Protein AF-A0A2N2K518-F1 (afdb_monomer_lite)

Sequence (104 aa):
MVLPRDAFQSQIQSNVLESWRQLLCSMKEAVDSLEKGIAEASEMREVCTDEWCVATEHVIDELSNALFSISEPRWANDEDSRRLKELKWKMHELYARYKSVTRH

Secondary structure (DSSP, 8-state):
-PPPHHHHHHHHHHHHHHHHHHHHHHHHHHHHHHHHHHHHHHTSTT---HHHHHHHHHHHHHHHHHHHH-PPPTT--HHHHHHHHHHHHHHHHHHHHHHHHTT-

Foldseek 3Di:
DDPDPVVVVVVVVVVVQVVLVVVLVVLVVLLVVLLVVLVVLLVDPPRPPVVNLVVSVVSLVVSLVVLVPDDDDPPDDPVSVVSSVVSNVSSVVSVVSSVVSNVD

Structure (mmCIF, N/CA/C/O backbone):
data_AF-A0A2N2K518-F1
#
_entry.id   AF-A0A2N2K518-F1
#
loop_
_atom_site.group_PDB
_atom_site.id
_atom_site.type_symbol
_atom_site.label_atom_id
_atom_site.label_alt_id
_atom_site.label_comp_id
_atom_site.label_asym_id
_atom_site.label_entity_id
_atom_site.label_seq_id
_atom_site.pdbx_PDB_ins_code
_atom_site.Cartn_x
_atom_site.Cartn_y
_atom_site.Cartn_z
_atom_site.occupancy
_atom_site.B_iso_or_equiv
_atom_site.auth_seq_id
_atom_site.auth_comp_id
_atom_site.auth_asym_id
_atom_site.auth_atom_id
_atom_site.pdbx_PDB_model_num
ATOM 1 N N . MET A 1 1 ? 22.872 10.991 -35.204 1.00 47.44 1 MET A N 1
ATOM 2 C CA . MET A 1 1 ? 23.708 10.088 -34.384 1.00 47.44 1 MET A CA 1
ATOM 3 C C . MET A 1 1 ? 22.781 9.013 -33.840 1.00 47.44 1 MET A C 1
ATOM 5 O O . MET A 1 1 ? 21.820 9.372 -33.175 1.00 47.44 1 MET A O 1
ATOM 9 N N . VAL A 1 2 ? 22.966 7.746 -34.217 1.00 54.19 2 VAL A N 1
ATOM 10 C CA . VAL A 1 2 ? 22.133 6.638 -33.716 1.00 54.19 2 VAL A CA 1
ATOM 11 C C . VAL A 1 2 ? 22.813 6.114 -32.457 1.00 54.19 2 VAL A C 1
ATOM 13 O O . VAL A 1 2 ? 23.978 5.726 -32.518 1.00 54.19 2 VAL A O 1
ATOM 16 N N . LEU A 1 3 ? 22.126 6.176 -31.315 1.00 60.72 3 LEU A N 1
ATOM 17 C CA . LEU A 1 3 ? 22.633 5.607 -30.067 1.00 60.72 3 LEU A CA 1
ATOM 18 C C . LEU A 1 3 ? 22.841 4.094 -30.251 1.00 60.72 3 LEU A C 1
ATOM 20 O O . LEU A 1 3 ? 21.982 3.442 -30.854 1.00 60.72 3 LEU A O 1
ATOM 24 N N . PRO A 1 4 ? 23.944 3.517 -29.739 1.00 73.81 4 PRO A N 1
ATOM 25 C CA . PRO A 1 4 ? 24.103 2.069 -29.681 1.00 73.81 4 PRO A CA 1
ATOM 26 C C . PRO A 1 4 ? 22.868 1.444 -29.023 1.00 73.81 4 PRO A C 1
ATOM 28 O O . PRO A 1 4 ? 22.386 1.954 -28.008 1.00 73.81 4 PRO A O 1
ATOM 31 N N . ARG A 1 5 ? 22.349 0.354 -29.600 1.00 68.75 5 ARG A N 1
ATOM 32 C CA . ARG A 1 5 ? 21.104 -0.312 -29.170 1.00 68.75 5 ARG A CA 1
ATOM 33 C C . ARG A 1 5 ? 21.058 -0.566 -27.658 1.00 68.75 5 ARG A C 1
ATOM 35 O O . ARG A 1 5 ? 20.013 -0.374 -27.044 1.00 68.75 5 ARG A O 1
ATOM 42 N N . ASP A 1 6 ? 22.198 -0.912 -27.068 1.00 76.25 6 ASP A N 1
ATOM 43 C CA . ASP A 1 6 ? 22.323 -1.229 -25.644 1.00 76.25 6 ASP A CA 1
ATOM 44 C C . ASP A 1 6 ? 22.213 0.017 -24.751 1.00 76.25 6 ASP A C 1
ATOM 46 O O . ASP A 1 6 ? 21.566 -0.022 -23.706 1.00 76.25 6 ASP A O 1
ATOM 50 N N . ALA A 1 7 ? 22.762 1.154 -25.193 1.00 81.31 7 ALA A N 1
ATOM 51 C CA . ALA A 1 7 ? 22.653 2.426 -24.478 1.00 81.31 7 ALA A CA 1
ATOM 52 C C . ALA A 1 7 ? 21.209 2.954 -24.491 1.00 81.31 7 ALA A C 1
ATOM 54 O O . ALA A 1 7 ? 20.699 3.409 -23.469 1.00 81.31 7 ALA A O 1
ATOM 55 N N . PHE A 1 8 ? 20.522 2.829 -25.631 1.00 85.19 8 PHE A N 1
ATOM 56 C CA . PHE A 1 8 ? 19.112 3.203 -25.752 1.00 85.19 8 PHE A CA 1
ATOM 57 C C . PHE A 1 8 ? 18.205 2.312 -24.890 1.00 85.19 8 PHE A C 1
ATOM 59 O O . PHE A 1 8 ? 17.338 2.811 -24.173 1.00 85.19 8 PHE A O 1
ATOM 66 N N . GLN A 1 9 ? 18.434 0.995 -24.906 1.00 85.38 9 GLN A N 1
ATOM 67 C CA . GLN A 1 9 ? 17.682 0.051 -24.082 1.00 85.38 9 GLN A CA 1
ATOM 68 C C . GLN A 1 9 ? 17.896 0.304 -22.583 1.00 85.38 9 GLN A C 1
ATOM 70 O O . GLN A 1 9 ? 16.925 0.307 -21.826 1.00 85.38 9 GLN A O 1
ATOM 75 N N . SER A 1 10 ? 19.139 0.547 -22.158 1.00 88.38 10 SER A N 1
ATOM 76 C CA . SER A 1 10 ? 19.464 0.852 -20.762 1.00 88.38 10 SER A CA 1
ATOM 77 C C . SER A 1 10 ? 18.782 2.135 -20.283 1.00 88.38 10 SER A C 1
ATOM 79 O O . SER A 1 10 ? 18.236 2.156 -19.182 1.00 88.38 10 SER A O 1
ATOM 81 N N . GLN A 1 11 ? 18.726 3.172 -21.125 1.00 90.12 11 GLN A N 1
ATOM 82 C CA . GLN A 1 11 ? 18.041 4.419 -20.789 1.00 90.12 11 GLN A CA 1
ATOM 83 C C . GLN A 1 11 ? 16.528 4.223 -20.619 1.00 90.12 11 GLN A C 1
ATOM 85 O O . GLN A 1 11 ? 15.954 4.698 -19.640 1.00 90.12 11 GLN A O 1
ATOM 90 N N . ILE A 1 12 ? 15.881 3.488 -21.533 1.00 90.38 12 ILE A N 1
ATOM 91 C CA . ILE A 1 12 ? 14.448 3.171 -21.417 1.00 90.38 12 ILE A CA 1
ATOM 92 C C . ILE A 1 12 ? 14.172 2.390 -20.137 1.00 90.38 12 ILE A C 1
ATOM 94 O O . ILE A 1 12 ? 13.239 2.728 -19.412 1.00 90.38 12 ILE A O 1
ATOM 98 N N . GLN A 1 13 ? 14.980 1.361 -19.861 1.00 92.19 13 GLN A N 1
ATOM 99 C CA . GLN A 1 13 ? 14.872 0.592 -18.627 1.00 92.19 13 GLN A CA 1
ATOM 100 C C . GLN A 1 13 ? 15.003 1.539 -17.432 1.00 92.19 13 GLN A C 1
ATOM 102 O O . GLN A 1 13 ? 14.038 1.707 -16.704 1.00 92.19 13 GLN A O 1
ATOM 107 N N . SER A 1 14 ? 16.111 2.265 -17.286 1.00 92.19 14 SER A N 1
ATOM 108 C CA . SER A 1 14 ? 16.330 3.181 -16.156 1.00 92.19 14 SER A CA 1
ATOM 109 C C . SER A 1 14 ? 15.135 4.098 -15.867 1.00 92.19 14 SER A C 1
ATOM 111 O O . SER A 1 14 ? 14.670 4.144 -14.730 1.00 92.19 14 SER A O 1
ATOM 113 N N . ASN A 1 15 ? 14.580 4.749 -16.894 1.00 93.88 15 ASN A N 1
ATOM 114 C CA . ASN A 1 15 ? 13.455 5.677 -16.735 1.00 93.88 15 ASN A CA 1
ATOM 115 C C . ASN A 1 15 ? 12.194 4.998 -16.178 1.00 93.88 15 ASN A C 1
ATOM 117 O O . ASN A 1 15 ? 11.496 5.553 -15.325 1.00 93.88 15 ASN A O 1
ATOM 121 N N . VAL A 1 16 ? 11.883 3.791 -16.658 1.00 93.69 16 VAL A N 1
ATOM 122 C CA . VAL A 1 16 ? 10.718 3.047 -16.173 1.00 93.69 16 VAL A CA 1
ATOM 123 C C . VAL A 1 16 ? 10.975 2.535 -14.743 1.00 93.69 16 VAL A C 1
ATOM 125 O O . VAL A 1 16 ? 10.035 2.523 -13.952 1.00 93.69 16 VAL A O 1
ATOM 128 N N . LEU A 1 17 ? 12.216 2.154 -14.373 1.00 95.12 17 LEU A N 1
ATOM 129 C CA . LEU A 1 17 ? 12.544 1.663 -13.009 1.00 95.12 17 LEU A CA 1
ATOM 130 C C . LEU A 1 17 ? 12.351 2.806 -12.039 1.00 95.12 17 LEU A C 1
ATOM 132 O O . LEU A 1 17 ? 11.766 2.621 -10.982 1.00 95.12 17 LEU A O 1
ATOM 136 N N . GLU A 1 18 ? 12.875 3.972 -12.395 1.00 95.50 18 GLU A N 1
ATOM 137 C CA . GLU A 1 18 ? 12.802 5.164 -11.571 1.00 95.50 18 GLU A CA 1
ATOM 138 C C . GLU A 1 18 ? 11.348 5.571 -11.332 1.00 95.50 18 GLU A C 1
ATOM 140 O O . GLU A 1 18 ? 10.941 5.743 -10.186 1.00 95.50 18 GLU A O 1
ATOM 145 N N . SER A 1 19 ?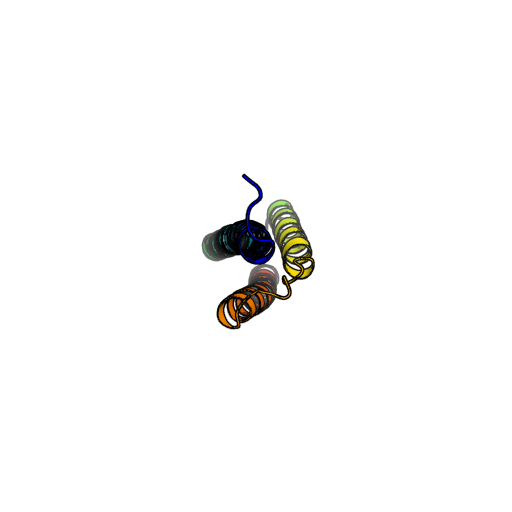 10.530 5.601 -12.387 1.00 96.06 19 SER A N 1
ATOM 146 C CA . SER A 1 19 ? 9.098 5.909 -12.271 1.00 96.06 19 SER A CA 1
ATOM 147 C C . SER A 1 19 ? 8.353 4.880 -11.415 1.00 96.06 19 SER A C 1
ATOM 149 O O . SER A 1 19 ? 7.511 5.232 -10.590 1.00 96.06 19 SER A O 1
ATOM 151 N N . TRP A 1 20 ? 8.675 3.597 -11.577 1.00 96.56 20 TRP A N 1
ATOM 152 C CA . TRP A 1 20 ? 8.077 2.526 -10.784 1.00 96.56 20 TRP A CA 1
ATOM 153 C C . TRP A 1 20 ? 8.519 2.576 -9.312 1.00 96.56 20 TRP A C 1
ATOM 155 O O . TRP A 1 20 ? 7.699 2.399 -8.414 1.00 96.56 20 TRP A O 1
ATOM 165 N N . ARG A 1 21 ? 9.786 2.898 -9.034 1.00 96.00 21 ARG A N 1
ATOM 166 C CA . ARG A 1 21 ? 10.284 3.135 -7.669 1.00 96.00 21 ARG A CA 1
ATOM 167 C C . ARG A 1 21 ? 9.594 4.332 -7.034 1.00 96.00 21 ARG A C 1
ATOM 169 O O . ARG A 1 21 ? 9.223 4.259 -5.868 1.00 96.00 21 ARG A O 1
ATOM 176 N N . GLN A 1 22 ? 9.373 5.395 -7.802 1.00 96.88 22 GLN A N 1
ATOM 177 C CA . GLN A 1 22 ? 8.631 6.556 -7.330 1.00 96.88 22 GLN A CA 1
ATOM 178 C C . GLN A 1 22 ? 7.190 6.184 -6.963 1.00 96.88 22 GLN A C 1
ATOM 180 O O . GLN A 1 22 ? 6.712 6.602 -5.912 1.00 96.88 22 GLN A O 1
ATOM 185 N N . LEU A 1 23 ? 6.528 5.339 -7.762 1.00 96.12 23 LEU A N 1
ATOM 186 C CA . LEU A 1 23 ? 5.217 4.788 -7.412 1.00 96.12 23 LEU A CA 1
ATOM 187 C C . LEU A 1 23 ? 5.265 4.025 -6.079 1.00 96.12 23 LEU A C 1
ATOM 189 O O . LEU A 1 23 ? 4.401 4.244 -5.233 1.00 96.12 23 LEU A O 1
ATOM 193 N N . LEU A 1 24 ? 6.270 3.170 -5.855 1.00 96.38 24 LEU A N 1
ATOM 194 C CA . LEU A 1 24 ? 6.420 2.471 -4.571 1.00 96.38 24 LEU A CA 1
ATOM 195 C C . LEU A 1 24 ? 6.617 3.435 -3.395 1.00 96.38 24 LEU A C 1
ATOM 197 O O . LEU A 1 24 ? 6.035 3.215 -2.333 1.00 96.38 24 LEU A O 1
ATOM 201 N N . CYS A 1 25 ? 7.406 4.497 -3.573 1.00 96.75 25 CYS A N 1
ATOM 202 C CA . CYS A 1 25 ? 7.591 5.531 -2.556 1.00 96.75 25 CYS A CA 1
ATOM 203 C C . CYS A 1 25 ? 6.270 6.240 -2.232 1.00 96.75 25 CYS A C 1
ATOM 205 O O . CYS A 1 25 ? 5.899 6.328 -1.066 1.00 96.75 25 CYS A O 1
ATOM 207 N N . SER A 1 26 ? 5.515 6.663 -3.246 1.00 96.94 26 SER A N 1
ATOM 208 C CA .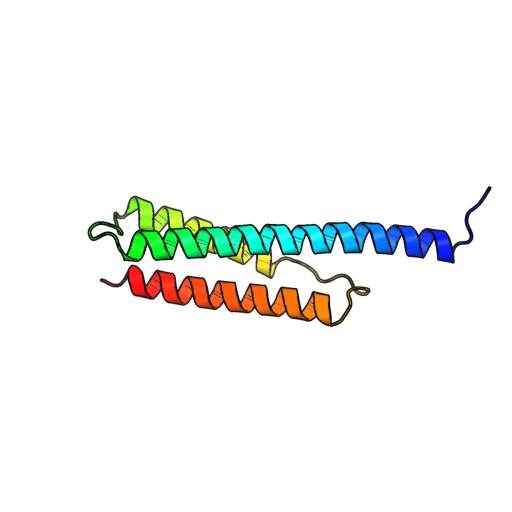 SER A 1 26 ? 4.218 7.314 -3.039 1.00 96.94 26 SER A CA 1
ATOM 209 C C . SER A 1 26 ? 3.187 6.375 -2.401 1.00 96.94 26 SER A C 1
ATOM 211 O O . SER A 1 26 ? 2.436 6.792 -1.523 1.00 96.94 26 SER A O 1
ATOM 213 N N . MET A 1 27 ? 3.183 5.088 -2.763 1.00 96.12 27 MET A N 1
ATOM 214 C CA . MET A 1 27 ? 2.333 4.086 -2.105 1.00 96.12 27 MET A CA 1
ATOM 215 C C . MET A 1 27 ? 2.714 3.890 -0.640 1.00 96.12 27 MET A C 1
ATOM 217 O O . MET A 1 27 ? 1.839 3.774 0.216 1.00 96.12 27 MET A O 1
ATOM 221 N N . LYS A 1 28 ? 4.013 3.887 -0.331 1.00 96.44 28 LYS A N 1
ATOM 222 C CA . LYS A 1 28 ? 4.497 3.841 1.048 1.00 96.44 28 LYS A CA 1
ATOM 223 C C . LYS A 1 28 ? 4.015 5.042 1.853 1.00 96.44 28 LYS A C 1
ATOM 225 O O . LYS A 1 28 ? 3.523 4.855 2.958 1.00 96.44 28 LYS A O 1
ATOM 230 N N . GLU A 1 29 ? 4.134 6.246 1.306 1.00 97.12 29 GLU A N 1
ATOM 231 C CA . GLU A 1 29 ? 3.673 7.470 1.964 1.00 97.12 29 GLU A CA 1
ATOM 232 C C . GLU A 1 29 ? 2.161 7.444 2.216 1.00 97.12 29 GLU A C 1
ATOM 234 O O . GLU A 1 29 ? 1.717 7.813 3.303 1.00 97.12 29 GLU A O 1
ATOM 239 N N . ALA A 1 30 ? 1.374 6.950 1.255 1.00 96.38 30 ALA A N 1
ATOM 240 C CA . ALA A 1 30 ? -0.070 6.793 1.407 1.00 96.38 30 ALA A CA 1
ATOM 241 C C . ALA A 1 30 ? -0.428 5.797 2.525 1.00 96.38 30 ALA A C 1
ATOM 243 O O . ALA A 1 30 ? -1.238 6.119 3.395 1.00 96.38 30 ALA A O 1
ATOM 244 N N . VAL A 1 31 ? 0.214 4.622 2.550 1.00 95.69 31 VAL A N 1
ATOM 245 C CA . VAL A 1 31 ? 0.011 3.607 3.601 1.00 95.69 31 VAL A CA 1
ATOM 246 C C . VAL A 1 31 ? 0.443 4.133 4.972 1.00 95.69 31 VAL A C 1
ATOM 248 O O . VAL A 1 31 ? -0.312 4.005 5.931 1.00 95.69 31 VAL A O 1
ATOM 251 N N . ASP A 1 32 ? 1.615 4.768 5.071 1.00 95.75 32 ASP A N 1
ATOM 252 C CA . ASP A 1 32 ? 2.115 5.333 6.330 1.00 95.75 32 ASP A CA 1
ATOM 253 C C . ASP A 1 32 ? 1.204 6.493 6.821 1.00 95.75 32 ASP A C 1
ATOM 255 O O . ASP A 1 32 ? 1.069 6.714 8.025 1.00 95.75 32 ASP A O 1
ATOM 259 N N . SER A 1 33 ? 0.544 7.228 5.916 1.00 95.25 33 SER A N 1
ATOM 260 C CA . SER A 1 33 ? -0.432 8.277 6.267 1.00 95.25 33 SER A CA 1
ATOM 261 C C . SER A 1 33 ? -1.745 7.691 6.785 1.00 95.25 33 SER A C 1
ATOM 263 O O . SER A 1 33 ? -2.280 8.168 7.785 1.00 95.25 33 SER A O 1
ATOM 265 N N . LEU A 1 34 ? -2.237 6.627 6.147 1.00 94.00 34 LEU A N 1
ATOM 266 C CA . LEU A 1 34 ? -3.422 5.900 6.598 1.00 94.00 34 LEU A CA 1
ATOM 267 C C . LEU A 1 34 ? -3.195 5.254 7.972 1.00 94.00 34 LEU A C 1
ATOM 269 O O . LEU A 1 34 ? -4.060 5.334 8.841 1.00 94.00 34 LEU A O 1
ATOM 273 N N . GLU A 1 35 ? -2.013 4.673 8.195 1.00 94.06 35 GLU A N 1
ATOM 274 C CA . GLU A 1 35 ? -1.608 4.121 9.491 1.00 94.06 35 GLU A CA 1
ATOM 275 C C . GLU A 1 35 ? -1.649 5.171 10.601 1.00 94.06 35 GLU A C 1
ATOM 277 O O . GLU A 1 35 ? -2.225 4.915 11.659 1.00 94.06 35 GLU A O 1
ATOM 282 N N . LYS A 1 36 ? -1.108 6.368 10.348 1.00 92.44 36 LYS A N 1
ATOM 283 C CA . LYS A 1 36 ? -1.186 7.483 11.300 1.00 92.44 36 LYS A CA 1
ATOM 284 C C . LYS A 1 36 ? -2.625 7.900 11.572 1.00 92.44 36 LYS A C 1
ATOM 286 O O . LYS A 1 36 ? -2.988 8.017 12.734 1.00 92.44 36 LYS A O 1
ATOM 291 N N . GLY A 1 37 ? -3.447 8.055 10.533 1.00 89.62 37 GLY A N 1
ATOM 292 C CA . GLY A 1 37 ? -4.854 8.428 10.693 1.00 89.62 37 GLY A CA 1
ATOM 293 C C . GLY A 1 37 ? -5.643 7.421 11.535 1.00 89.62 37 GLY A C 1
ATOM 294 O O . GLY A 1 37 ? -6.422 7.819 12.394 1.00 89.62 37 GLY A O 1
ATOM 295 N N . ILE A 1 38 ? -5.399 6.119 11.353 1.00 89.19 38 ILE A N 1
ATOM 296 C CA . ILE A 1 38 ? -6.035 5.060 12.154 1.00 89.19 38 ILE A CA 1
ATOM 297 C C . ILE A 1 38 ? -5.524 5.068 13.600 1.00 89.19 38 ILE A C 1
ATOM 299 O O . ILE A 1 38 ? -6.313 4.870 14.523 1.00 89.19 38 ILE A O 1
ATOM 303 N N . ALA A 1 39 ? -4.227 5.305 13.814 1.00 88.62 39 ALA A N 1
ATOM 304 C CA . ALA A 1 39 ? -3.648 5.390 15.153 1.00 88.62 39 ALA A CA 1
ATOM 305 C C . ALA A 1 39 ? -4.171 6.613 15.925 1.00 88.62 39 ALA A C 1
ATOM 307 O O . ALA A 1 39 ? -4.631 6.470 17.054 1.00 88.62 39 ALA A O 1
ATOM 308 N N . GLU A 1 40 ? -4.163 7.794 15.305 1.00 85.94 40 GLU A N 1
ATOM 309 C CA . GLU A 1 40 ? -4.718 9.026 15.881 1.00 85.94 40 GLU A CA 1
ATOM 310 C C . GLU A 1 40 ? -6.196 8.865 16.209 1.00 85.94 40 GLU A C 1
ATOM 312 O O . GLU A 1 40 ? -6.634 9.250 17.293 1.00 85.94 40 GLU A O 1
ATOM 317 N N . ALA A 1 41 ? -6.943 8.238 15.299 1.00 82.75 41 ALA A N 1
ATOM 318 C CA . ALA A 1 41 ? -8.323 7.896 15.543 1.00 82.75 41 ALA A CA 1
ATOM 319 C C . ALA A 1 41 ? -8.419 6.997 16.779 1.00 82.75 41 ALA A C 1
ATOM 321 O O . ALA A 1 41 ? -9.070 7.397 17.720 1.00 82.75 41 ALA A O 1
ATOM 322 N N . SER A 1 42 ? -7.696 5.878 16.889 1.00 81.94 42 SER A N 1
ATOM 323 C CA . SER A 1 42 ? -7.823 4.953 18.036 1.00 81.94 42 SER A CA 1
ATOM 324 C C . SER A 1 42 ? -7.666 5.566 19.446 1.00 81.94 42 SER A C 1
ATOM 326 O O . SER A 1 42 ? -8.179 5.000 20.410 1.00 81.94 42 SER A O 1
ATOM 328 N N . GLU A 1 43 ? -7.022 6.730 19.577 1.00 82.31 43 GLU A N 1
ATOM 329 C CA . GLU A 1 43 ? -6.873 7.476 20.838 1.00 82.31 43 GLU A CA 1
ATOM 330 C C . GLU A 1 43 ? -8.091 8.365 21.187 1.00 82.31 43 GLU A C 1
ATOM 332 O O . GLU A 1 43 ? -8.217 8.876 22.306 1.00 82.31 43 GLU A O 1
ATOM 337 N N . MET A 1 44 ? -9.013 8.570 20.247 1.00 76.69 44 MET A N 1
ATOM 338 C CA . MET A 1 44 ? -10.247 9.337 20.422 1.00 76.69 44 MET A CA 1
ATOM 339 C C . MET A 1 44 ? -11.401 8.398 20.841 1.00 76.69 44 MET A C 1
ATOM 341 O O . MET A 1 44 ? -11.521 7.273 20.377 1.00 76.69 44 MET A O 1
ATOM 345 N N . ARG A 1 45 ? -12.290 8.825 21.750 1.00 61.16 45 ARG A N 1
ATOM 346 C CA . ARG A 1 45 ? -13.337 7.934 22.314 1.00 61.16 45 ARG A CA 1
ATOM 347 C C . ARG A 1 45 ? -14.570 7.720 21.418 1.00 61.16 45 ARG A C 1
ATOM 349 O O . ARG A 1 45 ? -15.346 6.818 21.703 1.00 61.16 45 ARG A O 1
ATOM 356 N N . GLU A 1 46 ? -14.763 8.526 20.371 1.00 65.88 46 GLU A N 1
ATOM 357 C CA . GLU A 1 46 ? -15.973 8.536 19.512 1.00 65.88 46 GLU A CA 1
ATOM 358 C C . GLU A 1 46 ? -15.677 8.175 18.040 1.00 65.88 46 GLU A C 1
ATOM 360 O O . GLU A 1 46 ? -16.320 8.646 17.110 1.00 65.88 46 GLU A O 1
ATOM 365 N N . VAL A 1 47 ? -14.647 7.365 17.813 1.00 60.06 47 VAL A N 1
ATOM 366 C CA . VAL A 1 47 ? -13.982 7.209 16.504 1.00 60.06 47 VAL A CA 1
ATOM 367 C C . VAL A 1 47 ? -14.803 6.504 15.459 1.00 60.06 47 VAL A C 1
ATOM 369 O O . VAL A 1 47 ? -14.815 6.921 14.302 1.00 60.06 47 VAL A O 1
ATOM 372 N N . CYS A 1 48 ? -15.483 5.431 15.851 1.00 64.69 48 CYS A N 1
ATOM 373 C CA . CYS A 1 48 ? -16.322 4.708 14.917 1.00 64.69 48 CYS A CA 1
ATOM 374 C C . CYS A 1 48 ? -17.705 5.350 14.890 1.00 64.69 48 CYS A C 1
ATOM 376 O O . CYS A 1 48 ? -18.695 4.778 15.332 1.00 64.69 48 CYS A O 1
ATOM 378 N N . THR A 1 49 ? -17.763 6.572 14.363 1.00 74.81 49 THR A N 1
ATOM 379 C CA . THR A 1 49 ? -18.984 6.974 13.668 1.00 74.81 49 THR A CA 1
ATOM 380 C C . THR A 1 49 ? -19.097 6.081 12.430 1.00 74.81 49 THR A C 1
ATOM 382 O O . THR A 1 49 ? -18.088 5.831 11.762 1.00 74.81 49 THR A O 1
ATOM 385 N N . ASP A 1 50 ? -20.294 5.563 12.136 1.00 76.50 50 ASP A N 1
ATOM 386 C CA . ASP A 1 50 ? -20.511 4.629 11.016 1.00 76.50 50 ASP A CA 1
ATOM 387 C C . ASP A 1 50 ? -19.910 5.165 9.701 1.00 76.50 50 ASP A C 1
ATOM 389 O O . ASP A 1 50 ? -19.311 4.422 8.924 1.00 76.50 50 ASP A O 1
ATOM 393 N N . GLU A 1 51 ? -19.986 6.481 9.490 1.00 82.44 51 GLU A N 1
ATOM 394 C CA . GLU A 1 51 ? -19.437 7.169 8.320 1.00 82.44 51 GLU A CA 1
ATOM 395 C C . GLU A 1 51 ? -17.905 7.118 8.252 1.00 82.44 51 GLU A C 1
ATOM 397 O O . GLU A 1 51 ? -17.351 6.808 7.195 1.00 82.44 51 GLU A O 1
ATOM 402 N N . TRP A 1 52 ? -17.202 7.380 9.361 1.00 86.38 52 TRP A N 1
ATOM 403 C CA . TRP A 1 52 ? -15.737 7.329 9.388 1.00 86.38 52 TRP A CA 1
ATOM 404 C C . TRP A 1 52 ? -15.226 5.906 9.166 1.00 86.38 52 TRP A C 1
ATOM 406 O O . TRP A 1 52 ? -14.264 5.698 8.421 1.00 86.38 52 TRP A O 1
ATOM 416 N N . CYS A 1 53 ? -15.896 4.920 9.768 1.00 87.44 53 CYS A N 1
ATOM 417 C CA . CYS A 1 53 ? -15.544 3.517 9.609 1.00 87.44 53 CYS A CA 1
ATOM 418 C C . CYS A 1 53 ? -15.708 3.067 8.150 1.00 87.44 53 CYS A C 1
ATOM 420 O O . CYS A 1 53 ? -14.742 2.561 7.578 1.00 87.44 53 CYS A O 1
ATOM 422 N N . VAL A 1 54 ? -16.847 3.347 7.510 1.00 88.81 54 VAL A N 1
ATOM 423 C CA . VAL A 1 54 ? -17.073 3.009 6.092 1.00 88.81 54 VAL A CA 1
ATOM 424 C C . VAL A 1 54 ? -16.090 3.733 5.166 1.00 88.81 54 VAL A C 1
ATOM 426 O O . VAL A 1 54 ? -15.516 3.107 4.275 1.00 88.81 54 VAL A O 1
ATOM 429 N N . ALA A 1 55 ? -15.849 5.031 5.380 1.00 90.38 55 ALA A N 1
ATOM 430 C CA . ALA A 1 55 ? -14.915 5.799 4.557 1.00 90.38 55 ALA A CA 1
ATOM 431 C C . ALA A 1 55 ? -13.476 5.273 4.672 1.00 90.38 55 ALA A C 1
ATOM 433 O O . ALA A 1 55 ? -12.788 5.110 3.665 1.00 90.38 55 ALA A O 1
ATOM 434 N N . THR A 1 56 ? -13.029 4.961 5.890 1.00 91.88 56 THR A N 1
ATOM 435 C CA . THR A 1 56 ? -11.681 4.432 6.135 1.00 91.88 56 THR A CA 1
ATOM 436 C C . THR A 1 56 ? -11.517 3.033 5.548 1.00 91.88 56 THR A C 1
ATOM 438 O O . THR A 1 56 ? -10.493 2.756 4.926 1.00 91.88 56 THR A O 1
ATOM 441 N N . GLU A 1 57 ? -12.525 2.164 5.683 1.00 92.19 57 GLU A N 1
ATOM 442 C CA . GLU A 1 57 ? -12.515 0.835 5.059 1.00 92.19 57 GLU A CA 1
ATOM 443 C C . GLU A 1 57 ? -12.394 0.939 3.536 1.00 92.19 57 GLU A C 1
ATOM 445 O O . GLU A 1 57 ? -11.555 0.262 2.944 1.00 92.19 57 GLU A O 1
ATOM 450 N N . HIS A 1 58 ? -13.136 1.861 2.916 1.00 94.12 58 HIS A N 1
ATOM 451 C CA . HIS A 1 58 ? -13.053 2.089 1.478 1.00 94.12 58 HIS A CA 1
ATOM 452 C C . HIS A 1 58 ? -11.646 2.504 1.028 1.00 94.12 58 HIS A C 1
ATOM 454 O O . HIS A 1 58 ? -11.118 1.951 0.066 1.00 94.12 58 HIS A O 1
ATOM 460 N N . VAL A 1 59 ? -10.999 3.419 1.757 1.00 95.00 59 VAL A N 1
ATOM 461 C CA . VAL A 1 59 ? -9.622 3.847 1.459 1.00 95.00 59 VAL A CA 1
ATOM 462 C C . VAL A 1 59 ? -8.630 2.689 1.609 1.00 95.00 59 VAL A C 1
ATOM 464 O O . VAL A 1 59 ? -7.727 2.544 0.780 1.00 95.00 59 VAL A O 1
ATOM 467 N N . ILE A 1 60 ? -8.787 1.844 2.637 1.00 95.25 60 ILE A N 1
ATOM 468 C CA . ILE A 1 60 ? -7.941 0.654 2.804 1.00 95.25 60 ILE A CA 1
ATOM 469 C C . ILE A 1 60 ? -8.114 -0.290 1.608 1.00 95.25 60 ILE A C 1
ATOM 471 O O . ILE A 1 60 ? -7.117 -0.758 1.053 1.00 95.25 60 ILE A O 1
ATOM 475 N N . ASP A 1 61 ? -9.349 -0.538 1.177 1.00 95.44 61 ASP A N 1
ATOM 476 C CA . ASP A 1 61 ? -9.642 -1.411 0.040 1.00 95.44 61 ASP A CA 1
ATOM 477 C C . ASP A 1 61 ? -9.076 -0.860 -1.274 1.00 95.44 61 ASP A C 1
ATOM 479 O O . ASP A 1 61 ? -8.443 -1.598 -2.033 1.00 95.44 61 ASP A O 1
ATOM 483 N N . GLU A 1 62 ? -9.243 0.436 -1.545 1.00 95.62 62 GLU A N 1
ATOM 484 C CA . GLU A 1 62 ? -8.691 1.091 -2.735 1.00 95.62 62 GLU A CA 1
ATOM 485 C C . GLU A 1 62 ? -7.165 0.989 -2.786 1.00 95.62 62 GLU A C 1
ATOM 487 O O . GLU A 1 62 ? -6.598 0.541 -3.789 1.00 95.62 62 GLU A O 1
ATOM 492 N N . LEU A 1 63 ? -6.488 1.346 -1.691 1.00 95.81 63 LEU A N 1
ATOM 493 C CA . LEU A 1 63 ? -5.031 1.273 -1.613 1.00 95.81 63 LEU A CA 1
ATOM 494 C C . LEU A 1 63 ? -4.531 -0.174 -1.674 1.00 95.81 63 LEU A C 1
ATOM 496 O O . LEU A 1 63 ? -3.474 -0.432 -2.253 1.00 95.81 63 LEU A O 1
ATOM 500 N N . SER A 1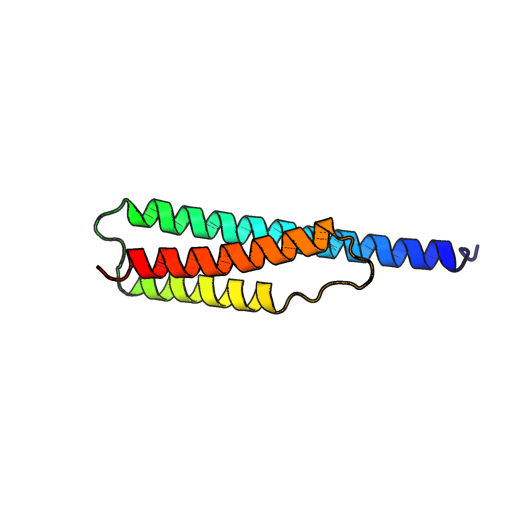 64 ? -5.284 -1.127 -1.122 1.00 95.62 64 SER A N 1
ATOM 501 C CA . SER A 1 64 ? -4.965 -2.551 -1.199 1.00 95.62 64 SER A CA 1
ATOM 502 C C . SER A 1 64 ? -5.038 -3.013 -2.653 1.00 95.62 64 SER A C 1
ATOM 504 O O . SER A 1 64 ? -4.053 -3.508 -3.202 1.00 95.62 64 SER A O 1
ATOM 506 N N . ASN A 1 65 ? -6.146 -2.741 -3.340 1.00 96.00 65 ASN A N 1
ATOM 507 C CA . ASN A 1 65 ? -6.315 -3.078 -4.752 1.00 96.00 65 ASN A CA 1
ATOM 508 C C . ASN A 1 65 ? -5.229 -2.441 -5.634 1.00 96.00 65 ASN A C 1
ATOM 510 O O . ASN A 1 65 ? -4.634 -3.117 -6.484 1.00 96.00 65 ASN A O 1
ATOM 514 N N . ALA A 1 66 ? -4.908 -1.166 -5.403 1.00 95.00 66 ALA A N 1
ATOM 515 C CA . ALA A 1 66 ? -3.825 -0.480 -6.098 1.00 95.00 66 ALA A CA 1
ATOM 516 C C . ALA A 1 66 ? -2.469 -1.159 -5.841 1.00 95.00 66 ALA A C 1
ATOM 518 O O . ALA A 1 66 ? -1.743 -1.449 -6.786 1.00 95.00 66 ALA A O 1
ATOM 519 N N . LEU A 1 67 ? -2.141 -1.493 -4.590 1.00 95.62 67 LEU A N 1
ATOM 520 C CA . LEU A 1 67 ? -0.862 -2.103 -4.218 1.00 95.62 67 LEU A CA 1
ATOM 521 C C . LEU A 1 67 ? -0.697 -3.535 -4.746 1.00 95.62 67 LEU A C 1
ATOM 523 O O . LEU A 1 67 ? 0.382 -3.918 -5.210 1.00 95.62 67 LEU A O 1
ATOM 527 N N . PHE A 1 68 ? -1.752 -4.347 -4.677 1.00 95.00 68 PHE A N 1
ATOM 528 C CA . PHE A 1 68 ? -1.715 -5.738 -5.130 1.00 95.00 68 PHE A CA 1
ATOM 529 C C . PHE A 1 68 ? -1.735 -5.870 -6.656 1.00 95.00 68 PHE A C 1
ATOM 531 O O . PHE A 1 68 ? -1.236 -6.875 -7.165 1.00 95.00 68 PHE A O 1
ATOM 538 N N . SER A 1 69 ? -2.204 -4.847 -7.378 1.00 95.44 69 SER A N 1
ATOM 539 C CA . SER A 1 69 ? -2.149 -4.782 -8.845 1.00 95.44 69 SER A CA 1
ATOM 540 C C . SER A 1 69 ? -0.814 -4.271 -9.408 1.00 95.44 69 SER A C 1
ATOM 542 O O . SER A 1 69 ? -0.572 -4.408 -10.612 1.00 95.44 69 SER A O 1
ATOM 544 N N . ILE A 1 70 ? 0.095 -3.753 -8.567 1.00 94.06 70 ILE A N 1
ATOM 545 C CA . ILE A 1 70 ? 1.434 -3.340 -9.013 1.00 94.06 70 ILE A CA 1
ATOM 546 C C . ILE A 1 70 ? 2.189 -4.548 -9.566 1.00 94.06 70 ILE A C 1
ATOM 548 O O . ILE A 1 70 ? 2.534 -5.491 -8.847 1.00 94.06 70 ILE A O 1
ATOM 552 N N . SER A 1 71 ? 2.479 -4.474 -10.864 1.00 92.81 71 SER A N 1
ATOM 553 C CA . SER A 1 71 ? 3.309 -5.440 -11.573 1.00 92.81 71 SER A CA 1
ATOM 554 C C . SER A 1 71 ? 4.784 -5.088 -11.410 1.00 92.81 71 SER A C 1
ATOM 556 O O . SER A 1 71 ? 5.184 -3.938 -11.589 1.00 92.81 71 SER A O 1
ATOM 558 N N . GLU A 1 72 ? 5.594 -6.087 -11.078 1.00 93.31 72 GLU A N 1
ATOM 559 C CA . GLU A 1 72 ? 7.033 -5.926 -10.901 1.00 93.31 72 GLU A CA 1
ATOM 560 C C . GLU A 1 72 ? 7.762 -5.966 -12.259 1.00 93.31 72 GLU A C 1
ATOM 562 O O . GLU A 1 72 ? 7.602 -6.932 -13.018 1.00 93.31 72 GLU A O 1
ATOM 567 N N . PRO A 1 73 ? 8.567 -4.944 -12.606 1.00 92.38 73 PRO A N 1
ATOM 568 C CA . PRO A 1 73 ? 9.390 -4.981 -13.804 1.00 92.38 73 PRO A CA 1
ATOM 569 C C . PRO A 1 73 ? 10.454 -6.079 -13.712 1.00 92.38 73 PRO A C 1
ATOM 571 O O . PRO A 1 73 ? 11.125 -6.222 -12.698 1.00 92.38 73 PRO A O 1
ATOM 574 N N . ARG A 1 74 ? 10.701 -6.805 -14.810 1.00 89.31 74 ARG A N 1
ATOM 575 C CA . ARG A 1 74 ? 11.689 -7.912 -14.853 1.00 89.31 74 ARG A CA 1
ATOM 576 C C . ARG A 1 74 ? 13.133 -7.526 -14.509 1.00 89.31 74 ARG A C 1
ATOM 578 O O . ARG A 1 74 ? 13.972 -8.397 -14.334 1.00 89.31 74 ARG A O 1
ATOM 585 N N . TRP A 1 75 ? 13.429 -6.239 -14.540 1.00 90.69 75 TRP A N 1
ATOM 586 C CA . TRP A 1 75 ? 14.752 -5.645 -14.376 1.00 90.69 75 TRP A CA 1
ATOM 587 C C . TRP A 1 75 ? 14.845 -4.875 -13.045 1.00 90.69 75 TRP A C 1
ATOM 589 O O . TRP A 1 75 ? 15.830 -4.180 -12.810 1.00 90.69 75 TRP A O 1
ATOM 599 N N . ALA A 1 76 ? 13.836 -5.019 -12.172 1.00 91.62 76 ALA A N 1
ATOM 600 C CA . ALA A 1 76 ? 13.923 -4.637 -10.768 1.00 91.62 76 ALA A CA 1
ATOM 601 C C . ALA A 1 76 ? 14.965 -5.505 -10.048 1.00 91.62 76 ALA A C 1
ATOM 603 O O . ALA A 1 76 ? 15.203 -6.655 -10.422 1.00 91.62 76 ALA A O 1
ATOM 604 N N . ASN A 1 77 ? 15.616 -4.930 -9.039 1.00 92.56 77 ASN A N 1
ATOM 605 C CA . ASN A 1 77 ? 16.579 -5.652 -8.212 1.00 92.56 77 ASN A CA 1
ATOM 606 C C . ASN A 1 77 ? 15.891 -6.274 -6.983 1.00 92.56 77 ASN A C 1
ATOM 608 O O . ASN A 1 77 ? 14.763 -5.927 -6.643 1.00 92.56 77 ASN A O 1
ATOM 612 N N . ASP A 1 78 ? 16.595 -7.150 -6.266 1.00 94.50 78 ASP A N 1
ATOM 613 C CA . ASP A 1 78 ? 16.028 -7.843 -5.098 1.00 94.50 78 ASP A CA 1
ATOM 614 C C . ASP A 1 78 ? 15.575 -6.896 -3.973 1.00 94.50 78 ASP A C 1
ATOM 616 O O . ASP A 1 78 ? 14.703 -7.241 -3.173 1.00 94.50 78 ASP A O 1
ATOM 620 N N . GLU A 1 79 ? 16.188 -5.715 -3.869 1.00 93.81 79 GLU A N 1
ATOM 621 C CA . GLU A 1 79 ? 15.811 -4.701 -2.883 1.00 93.81 79 GLU A CA 1
ATOM 622 C C . GLU A 1 79 ? 14.439 -4.103 -3.208 1.00 93.81 79 GLU A C 1
ATOM 624 O O . GLU A 1 79 ? 13.574 -4.015 -2.338 1.00 93.81 79 GLU A O 1
ATOM 629 N N . ASP A 1 80 ? 14.216 -3.760 -4.471 1.00 93.69 80 ASP A N 1
ATOM 630 C CA . ASP A 1 80 ? 12.943 -3.285 -4.995 1.00 93.69 80 ASP A CA 1
ATOM 631 C C . ASP A 1 80 ? 11.831 -4.330 -4.802 1.00 93.69 80 ASP A C 1
ATOM 633 O O . ASP A 1 80 ? 10.751 -4.009 -4.293 1.00 93.69 80 ASP A O 1
ATOM 637 N N . SER A 1 81 ? 12.110 -5.601 -5.115 1.00 94.06 81 SER A N 1
ATOM 638 C CA . SER A 1 81 ? 11.177 -6.712 -4.879 1.00 94.06 81 SER A CA 1
ATOM 639 C C . SER A 1 81 ? 10.831 -6.855 -3.396 1.00 94.06 81 SER A C 1
ATOM 641 O O . SER A 1 81 ? 9.687 -7.143 -3.029 1.00 94.06 81 SER A O 1
ATOM 643 N N . ARG A 1 82 ? 11.821 -6.668 -2.514 1.00 96.12 82 ARG A N 1
ATOM 644 C CA . ARG A 1 82 ? 11.635 -6.744 -1.061 1.00 96.12 82 ARG A CA 1
ATOM 645 C C . ARG A 1 82 ? 10.765 -5.602 -0.553 1.00 96.12 82 ARG A C 1
ATOM 647 O O . ARG A 1 82 ? 9.820 -5.873 0.179 1.00 96.12 82 ARG A O 1
ATOM 654 N N . ARG A 1 83 ? 11.008 -4.369 -1.008 1.00 94.81 83 ARG A N 1
ATOM 655 C CA . ARG A 1 83 ? 10.187 -3.195 -0.666 1.00 94.81 83 ARG A CA 1
ATOM 656 C C . ARG A 1 83 ? 8.719 -3.404 -1.034 1.00 94.81 83 ARG A C 1
ATOM 658 O O . ARG A 1 83 ? 7.843 -3.140 -0.214 1.00 94.81 83 ARG A O 1
ATOM 665 N N . LEU A 1 84 ? 8.433 -3.937 -2.227 1.00 96.06 84 LEU A N 1
ATOM 666 C CA . LEU A 1 84 ? 7.059 -4.252 -2.637 1.00 96.06 84 LEU A CA 1
ATOM 667 C C . LEU 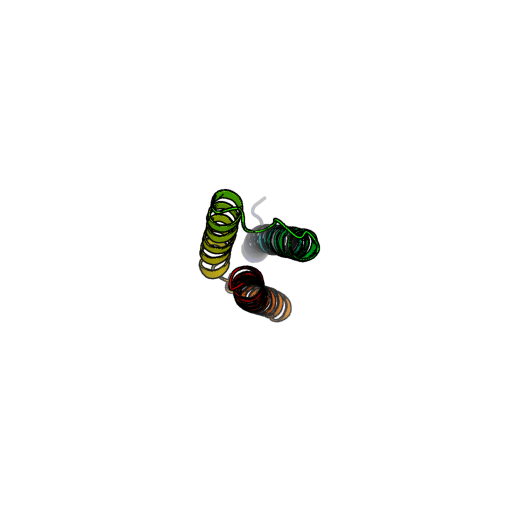A 1 84 ? 6.409 -5.304 -1.721 1.00 96.06 84 LEU A C 1
ATOM 669 O O . LEU A 1 84 ? 5.245 -5.162 -1.344 1.00 96.06 84 LEU A O 1
ATOM 673 N N . LYS A 1 85 ? 7.144 -6.359 -1.347 1.00 95.56 85 LYS A N 1
ATOM 674 C CA . LYS A 1 85 ? 6.646 -7.396 -0.423 1.00 95.56 85 LYS A CA 1
ATOM 675 C C . LYS A 1 85 ? 6.375 -6.840 0.973 1.00 95.56 85 LYS A C 1
ATOM 677 O O . LYS A 1 85 ? 5.329 -7.137 1.543 1.00 95.56 85 LYS A O 1
ATOM 682 N N . GLU A 1 86 ? 7.282 -6.023 1.500 1.00 96.12 86 GLU A N 1
ATOM 683 C CA . GLU A 1 86 ? 7.124 -5.353 2.794 1.00 96.12 86 GLU A CA 1
ATOM 684 C C . GLU A 1 86 ? 5.903 -4.431 2.801 1.00 96.12 86 GLU A C 1
ATOM 686 O O . GLU A 1 86 ? 5.126 -4.458 3.751 1.00 96.12 86 GLU A O 1
ATOM 691 N N . LEU A 1 87 ? 5.677 -3.675 1.721 1.00 95.88 87 LEU A N 1
ATOM 692 C CA . LEU A 1 87 ? 4.481 -2.846 1.561 1.00 95.88 87 LEU A CA 1
ATOM 693 C C . LEU A 1 87 ? 3.196 -3.677 1.578 1.00 95.88 87 LEU A C 1
ATOM 695 O O . LEU A 1 87 ? 2.261 -3.344 2.303 1.00 95.88 87 LEU A O 1
ATOM 699 N N . LYS A 1 88 ? 3.147 -4.775 0.813 1.00 95.69 88 LYS A N 1
ATOM 700 C CA . LYS A 1 88 ? 1.982 -5.678 0.783 1.00 95.69 88 LYS A CA 1
ATOM 701 C C . LYS A 1 88 ? 1.695 -6.273 2.159 1.00 95.69 88 LYS A C 1
ATOM 703 O O . LYS A 1 88 ? 0.541 -6.348 2.574 1.00 95.69 88 LYS A O 1
ATOM 708 N N . TRP A 1 89 ? 2.742 -6.666 2.879 1.00 95.88 89 TRP A N 1
ATOM 709 C CA . TRP A 1 89 ? 2.615 -7.187 4.235 1.00 95.88 89 TRP A CA 1
ATOM 710 C C . TRP A 1 89 ? 2.114 -6.122 5.220 1.00 95.88 89 TRP A C 1
ATOM 712 O O . TRP A 1 89 ? 1.145 -6.373 5.934 1.00 95.88 89 TRP A O 1
ATOM 722 N N . LYS A 1 90 ? 2.691 -4.912 5.192 1.00 95.44 90 LYS A N 1
ATOM 723 C CA . LYS A 1 90 ? 2.224 -3.766 5.988 1.00 95.44 90 LYS A CA 1
ATOM 724 C C . LYS A 1 90 ? 0.749 -3.461 5.744 1.00 95.44 90 LYS A C 1
ATOM 726 O O . LYS A 1 90 ? 0.025 -3.196 6.695 1.00 95.44 90 LYS A O 1
ATOM 731 N N . MET A 1 91 ? 0.291 -3.523 4.494 1.00 95.19 91 MET A N 1
ATOM 732 C CA . MET A 1 91 ? -1.113 -3.269 4.174 1.00 95.19 91 MET A CA 1
ATOM 733 C C . MET A 1 91 ? -2.054 -4.295 4.819 1.00 95.19 91 MET A C 1
ATOM 735 O O . MET A 1 91 ? -3.084 -3.935 5.388 1.00 95.19 91 MET A O 1
ATOM 739 N N . HIS A 1 92 ? -1.683 -5.579 4.795 1.00 93.69 92 HIS A N 1
ATOM 740 C CA . HIS A 1 92 ? -2.438 -6.612 5.508 1.00 93.69 92 HIS A CA 1
ATOM 741 C C . HIS A 1 92 ? -2.456 -6.382 7.021 1.00 93.69 92 HIS A C 1
ATOM 743 O O . HIS A 1 92 ? -3.498 -6.545 7.657 1.00 93.69 92 HIS A O 1
ATOM 749 N N . GLU A 1 93 ? -1.316 -6.001 7.597 1.00 93.94 93 GLU A N 1
ATOM 750 C CA . GLU A 1 93 ? -1.217 -5.695 9.022 1.00 93.94 93 GLU A CA 1
ATOM 751 C C . GLU A 1 93 ? -2.098 -4.495 9.399 1.00 93.94 93 GLU A C 1
ATOM 753 O O . GLU A 1 93 ? -2.826 -4.541 10.391 1.00 93.94 93 GLU A O 1
ATOM 758 N N . LEU A 1 94 ? -2.094 -3.452 8.568 1.00 93.50 94 LEU A N 1
ATOM 759 C CA . LEU A 1 94 ? -2.900 -2.254 8.754 1.00 93.50 94 LEU A CA 1
ATOM 760 C C . LEU A 1 94 ? -4.397 -2.571 8.769 1.00 93.50 94 LEU A C 1
ATOM 762 O O . LEU A 1 94 ? -5.111 -2.128 9.669 1.00 93.50 94 LEU A O 1
ATOM 766 N N . TYR A 1 95 ? -4.863 -3.396 7.830 1.00 92.56 95 TYR A N 1
ATOM 767 C CA . TYR A 1 95 ? -6.252 -3.852 7.801 1.00 92.56 95 TYR A CA 1
ATOM 768 C C . TYR A 1 95 ? -6.626 -4.642 9.066 1.00 92.56 95 TYR A C 1
ATOM 770 O O . TYR A 1 95 ? -7.696 -4.434 9.642 1.00 92.56 95 TYR A O 1
ATOM 778 N N . ALA A 1 96 ? -5.732 -5.508 9.555 1.00 91.12 96 ALA A N 1
ATOM 779 C CA . ALA A 1 96 ? -5.955 -6.242 10.800 1.00 91.12 96 ALA A CA 1
ATOM 780 C C . ALA A 1 96 ? -6.057 -5.301 12.016 1.00 91.12 96 ALA A C 1
ATOM 782 O O . ALA A 1 96 ? -6.960 -5.464 12.841 1.00 91.12 96 ALA A O 1
ATOM 783 N N . ARG A 1 97 ? -5.184 -4.287 12.106 1.00 88.31 97 ARG A N 1
ATOM 784 C CA . ARG A 1 97 ? -5.235 -3.265 13.164 1.00 88.31 97 ARG A CA 1
ATOM 785 C C . ARG A 1 97 ? -6.520 -2.443 13.089 1.00 88.31 97 ARG A C 1
ATOM 787 O O . ARG A 1 97 ? -7.204 -2.314 14.101 1.00 88.31 97 ARG A O 1
ATOM 794 N N . TYR A 1 98 ? -6.912 -1.981 11.905 1.00 90.38 98 TYR A N 1
ATOM 795 C CA . TYR A 1 98 ? -8.178 -1.275 11.693 1.00 90.38 98 TYR A CA 1
ATOM 796 C C . TYR A 1 98 ? -9.386 -2.090 12.185 1.00 90.38 98 TYR A C 1
ATOM 798 O O . TYR A 1 98 ? -10.213 -1.595 12.952 1.00 90.38 98 TYR A O 1
ATOM 806 N N . LYS A 1 99 ? -9.463 -3.379 11.825 1.00 88.31 99 LYS A N 1
ATOM 807 C CA . LYS A 1 99 ? -10.544 -4.264 12.293 1.00 88.31 99 LYS A CA 1
ATOM 808 C C . LYS A 1 99 ? -10.516 -4.512 13.803 1.00 88.31 99 LYS A C 1
ATOM 810 O O . LYS A 1 99 ? -11.549 -4.860 14.365 1.00 88.31 99 LYS A O 1
ATOM 815 N N . SER A 1 100 ? -9.369 -4.358 14.464 1.00 85.19 100 SER A N 1
ATOM 816 C CA . SER A 1 100 ? -9.288 -4.445 15.927 1.00 85.19 100 SER A CA 1
ATOM 817 C C . SER A 1 100 ? -9.848 -3.200 16.621 1.00 85.19 100 SER A C 1
ATOM 819 O O . SER A 1 100 ? -10.527 -3.342 17.631 1.00 85.19 100 SER A O 1
ATOM 821 N N . VAL A 1 101 ? -9.646 -2.011 16.038 1.00 82.69 101 VAL A N 1
ATOM 822 C CA .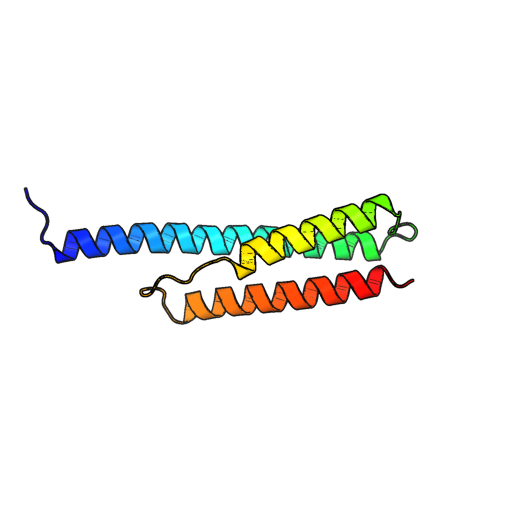 VAL A 1 101 ? -10.153 -0.729 16.565 1.00 82.69 101 VAL A CA 1
ATOM 823 C C . VAL A 1 101 ? -11.670 -0.609 16.390 1.00 82.69 101 VAL A C 1
ATOM 825 O O . VAL A 1 101 ? -12.351 -0.069 17.250 1.00 82.69 101 VAL A O 1
ATOM 828 N N . THR A 1 102 ? -12.213 -1.143 15.295 1.00 78.31 102 THR A N 1
ATOM 829 C CA . THR A 1 102 ? -13.638 -1.006 14.929 1.00 78.31 102 THR A CA 1
ATOM 830 C C . THR A 1 102 ? -14.556 -2.096 15.490 1.00 78.31 102 THR A C 1
ATOM 832 O O . THR A 1 102 ? -15.764 -2.047 15.292 1.00 78.31 102 THR A O 1
ATOM 835 N N . ARG A 1 103 ? -14.015 -3.108 16.181 1.00 68.38 103 ARG A N 1
ATOM 836 C CA . ARG A 1 103 ? -14.782 -4.218 16.786 1.00 68.38 103 ARG A CA 1
ATOM 837 C C . ARG A 1 103 ? -15.239 -3.942 18.230 1.00 68.38 103 ARG A C 1
ATOM 839 O O . ARG A 1 103 ? -15.535 -4.899 18.951 1.00 68.38 103 ARG A O 1
ATOM 846 N N . HIS A 1 104 ? -15.237 -2.694 18.689 1.00 53.94 104 HIS A N 1
ATOM 847 C CA . HIS A 1 104 ? -15.670 -2.277 20.032 1.00 53.94 104 HIS A CA 1
ATOM 848 C C . HIS A 1 104 ? -16.814 -1.277 19.920 1.00 53.94 104 HIS A C 1
ATOM 850 O O . HIS A 1 104 ? -17.699 -1.338 20.801 1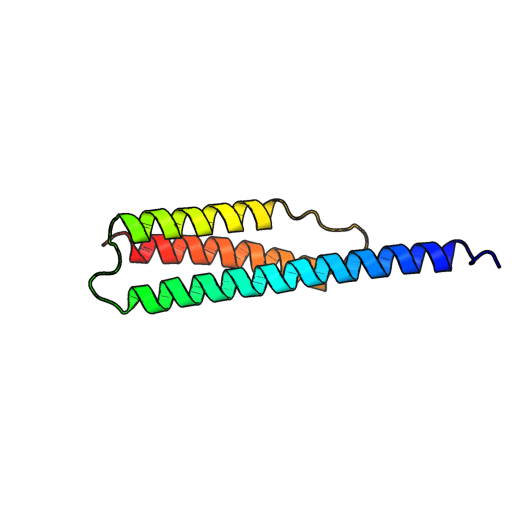.00 53.94 104 HIS A O 1
#

Radius of gyration: 18.57 Å; chains: 1; bounding box: 45×18×57 Å

pLDDT: mean 88.49, std 10.79, range [47.44, 97.12]